Protein AF-A0A5B2YZS9-F1 (afdb_monomer_lite)

Structure (mmCIF, N/CA/C/O backbone):
data_AF-A0A5B2YZS9-F1
#
_entry.id   AF-A0A5B2YZS9-F1
#
loop_
_atom_site.group_PDB
_atom_site.id
_atom_site.type_symbol
_atom_site.label_atom_id
_atom_site.label_alt_id
_atom_site.label_comp_id
_atom_site.label_asym_id
_atom_site.label_entity_id
_atom_site.label_seq_id
_atom_site.pdbx_PDB_ins_code
_atom_site.Cartn_x
_atom_site.Cartn_y
_atom_site.Cartn_z
_atom_site.occupancy
_atom_site.B_iso_or_equiv
_atom_site.auth_seq_id
_atom_site.auth_comp_id
_atom_site.auth_asym_id
_atom_site.auth_atom_id
_atom_site.pdbx_PDB_model_num
ATOM 1 N N . MET A 1 1 ? 26.217 -0.148 -7.594 1.00 53.31 1 MET A N 1
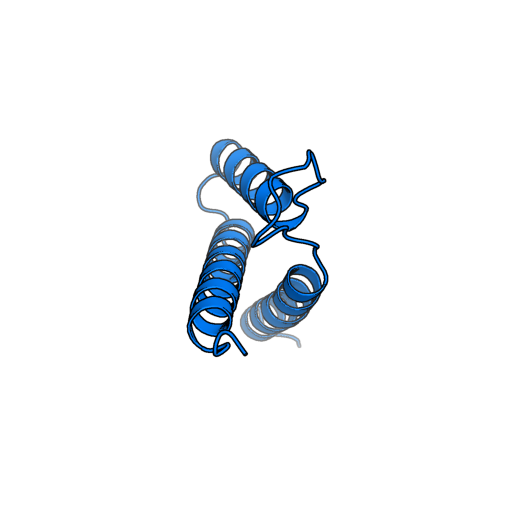ATOM 2 C CA . MET A 1 1 ? 25.031 -0.361 -8.452 1.00 53.31 1 MET A CA 1
ATOM 3 C C . MET A 1 1 ? 23.898 -0.794 -7.540 1.00 53.31 1 MET A C 1
ATOM 5 O O . MET A 1 1 ? 24.132 -1.713 -6.772 1.00 53.31 1 MET A O 1
ATOM 9 N N . ARG A 1 2 ? 22.742 -0.117 -7.543 1.00 63.19 2 ARG A N 1
ATOM 10 C CA . ARG A 1 2 ? 21.540 -0.653 -6.878 1.00 63.19 2 ARG A CA 1
ATOM 11 C C . ARG A 1 2 ? 20.937 -1.717 -7.785 1.00 63.19 2 ARG A C 1
ATOM 13 O O . ARG A 1 2 ? 20.892 -1.505 -8.996 1.00 63.19 2 ARG A O 1
ATOM 20 N N . THR A 1 3 ? 20.553 -2.853 -7.222 1.00 77.19 3 THR A N 1
ATOM 21 C CA . THR A 1 3 ? 19.879 -3.911 -7.974 1.00 77.19 3 THR A CA 1
ATOM 22 C C . THR A 1 3 ? 18.369 -3.655 -7.999 1.00 77.19 3 THR A C 1
ATOM 24 O O . THR A 1 3 ? 17.848 -3.006 -7.091 1.00 77.19 3 THR A O 1
ATOM 27 N N . PRO A 1 4 ? 17.633 -4.185 -8.993 1.00 74.56 4 PRO A N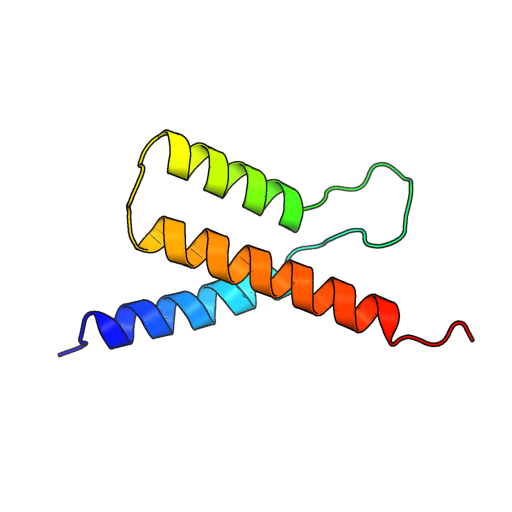 1
ATOM 28 C CA . PRO A 1 4 ? 16.172 -4.080 -9.030 1.00 74.56 4 PRO A CA 1
ATOM 29 C C . PRO A 1 4 ? 15.478 -4.613 -7.763 1.00 74.56 4 PRO A C 1
ATOM 31 O O . PRO A 1 4 ? 14.390 -4.161 -7.418 1.00 74.56 4 PRO A O 1
ATOM 34 N N . VAL A 1 5 ? 16.115 -5.555 -7.054 1.00 80.12 5 VAL A N 1
ATOM 35 C CA . VAL A 1 5 ? 15.629 -6.101 -5.777 1.00 80.12 5 VAL A CA 1
ATOM 36 C C . VAL A 1 5 ? 15.755 -5.070 -4.654 1.00 80.12 5 VAL A C 1
ATOM 38 O O . VAL A 1 5 ? 14.793 -4.866 -3.918 1.00 80.12 5 VAL A O 1
ATOM 41 N N . ASP A 1 6 ? 16.884 -4.355 -4.579 1.00 86.81 6 ASP A N 1
ATOM 42 C CA . ASP A 1 6 ? 17.090 -3.285 -3.588 1.00 86.81 6 ASP A CA 1
ATOM 43 C C . ASP A 1 6 ? 16.083 -2.139 -3.775 1.00 86.81 6 ASP A C 1
ATOM 45 O O . ASP A 1 6 ? 15.656 -1.493 -2.816 1.00 86.81 6 ASP A O 1
ATOM 49 N N . GLU A 1 7 ? 15.699 -1.862 -5.025 1.00 89.06 7 GLU A N 1
ATOM 50 C CA . GLU A 1 7 ? 14.708 -0.835 -5.347 1.00 89.06 7 GLU A CA 1
ATOM 51 C C . GLU A 1 7 ? 13.280 -1.272 -4.996 1.00 89.06 7 GLU A C 1
ATOM 53 O O . GLU A 1 7 ? 12.521 -0.463 -4.455 1.00 89.06 7 GLU A O 1
ATOM 58 N N . GLU A 1 8 ? 12.918 -2.539 -5.238 1.00 92.38 8 GLU A N 1
ATOM 59 C CA . GLU A 1 8 ? 11.630 -3.100 -4.804 1.00 92.38 8 GLU A CA 1
ATOM 60 C C . GLU A 1 8 ? 11.511 -3.084 -3.274 1.00 92.38 8 GLU A C 1
ATOM 62 O O . GLU A 1 8 ? 10.490 -2.644 -2.741 1.00 92.38 8 GLU A O 1
ATOM 67 N N . GLU A 1 9 ? 12.548 -3.513 -2.556 1.00 93.12 9 GLU A N 1
ATOM 68 C CA . GLU A 1 9 ? 12.546 -3.512 -1.093 1.00 93.12 9 GLU A CA 1
ATOM 69 C C . GLU A 1 9 ? 12.430 -2.089 -0.535 1.00 93.12 9 GLU A C 1
ATOM 71 O O . GLU A 1 9 ? 11.574 -1.812 0.312 1.00 93.12 9 GLU A O 1
ATOM 76 N N . ALA A 1 10 ? 13.219 -1.149 -1.064 1.00 93.75 10 ALA A N 1
ATOM 77 C CA . ALA A 1 10 ? 13.126 0.252 -0.672 1.00 93.75 10 ALA A CA 1
ATOM 78 C C . ALA A 1 10 ? 11.731 0.836 -0.946 1.00 93.75 10 ALA A C 1
ATOM 80 O O . ALA A 1 10 ? 11.233 1.634 -0.145 1.00 93.75 10 ALA A O 1
ATOM 81 N N . PHE A 1 11 ? 11.092 0.444 -2.052 1.00 94.44 11 PHE A N 1
ATOM 82 C CA . PHE A 1 11 ? 9.723 0.838 -2.366 1.00 94.44 11 PHE A CA 1
ATOM 83 C C . PHE A 1 11 ? 8.722 0.260 -1.359 1.00 94.44 11 PHE A C 1
ATOM 85 O O . PHE A 1 11 ? 7.934 1.022 -0.800 1.00 94.44 11 PHE A O 1
ATOM 92 N N . ARG A 1 12 ? 8.788 -1.044 -1.057 1.00 96.06 12 ARG A N 1
ATOM 9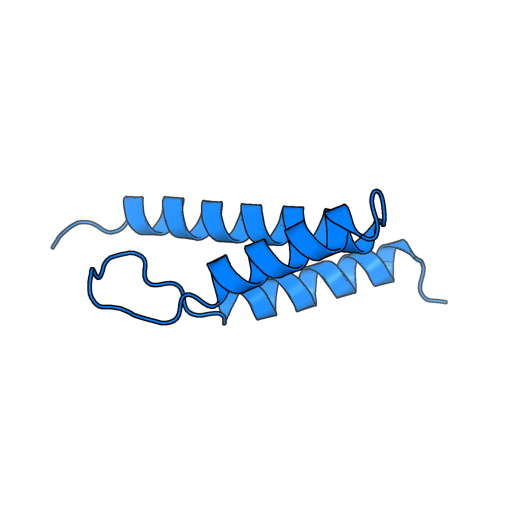3 C CA . ARG A 1 12 ? 7.925 -1.699 -0.054 1.00 96.06 12 ARG A CA 1
ATOM 94 C C . ARG A 1 12 ? 8.031 -1.037 1.315 1.00 96.06 12 ARG A C 1
ATOM 96 O O . ARG A 1 12 ? 7.014 -0.759 1.950 1.00 96.06 12 ARG A O 1
ATOM 103 N N . ILE A 1 13 ? 9.249 -0.733 1.763 1.00 95.38 13 ILE A N 1
ATOM 104 C CA . ILE A 1 13 ? 9.480 -0.080 3.059 1.00 95.38 13 ILE A CA 1
ATOM 105 C C . ILE A 1 13 ? 8.811 1.295 3.092 1.00 95.38 13 ILE A C 1
ATOM 107 O O . ILE A 1 13 ? 8.035 1.570 4.005 1.00 95.38 13 ILE A O 1
ATOM 111 N N . ARG A 1 14 ? 9.062 2.146 2.090 1.00 95.81 14 ARG A N 1
ATOM 112 C CA . ARG A 1 14 ? 8.463 3.490 2.035 1.00 95.81 14 ARG A CA 1
ATOM 113 C C . ARG A 1 14 ? 6.945 3.419 1.955 1.00 95.81 14 ARG A C 1
ATOM 115 O O . ARG A 1 14 ? 6.267 4.063 2.746 1.00 95.81 14 ARG A O 1
ATOM 122 N N . TYR A 1 15 ? 6.425 2.583 1.062 1.00 96.56 15 TYR A N 1
ATOM 123 C CA . TYR A 1 15 ? 4.991 2.488 0.837 1.00 96.56 15 TYR A CA 1
ATOM 124 C C . TYR A 1 15 ? 4.260 1.945 2.069 1.00 96.56 15 TYR A C 1
ATOM 126 O O . TYR A 1 15 ? 3.258 2.511 2.494 1.00 96.56 15 TYR A O 1
ATOM 134 N N . SER A 1 16 ? 4.800 0.921 2.735 1.00 94.69 16 SER A N 1
ATOM 135 C CA . SER A 1 16 ? 4.219 0.421 3.988 1.00 94.69 16 SER A CA 1
ATOM 136 C C . SER A 1 16 ? 4.218 1.474 5.106 1.00 94.69 16 SER A C 1
ATOM 138 O O . SER A 1 16 ? 3.262 1.544 5.877 1.00 94.69 16 SER A O 1
ATOM 140 N N . GLN A 1 17 ? 5.242 2.333 5.188 1.00 94.88 17 GLN A N 1
ATOM 141 C CA . GLN A 1 17 ? 5.251 3.465 6.123 1.00 94.88 17 GLN A CA 1
ATOM 142 C C . GLN A 1 17 ? 4.175 4.500 5.773 1.00 94.88 17 GLN A C 1
ATOM 144 O O . GLN A 1 17 ? 3.474 4.970 6.667 1.00 94.88 17 GLN A O 1
ATOM 149 N N . GLU A 1 18 ? 3.990 4.818 4.490 1.00 94.88 18 GLU A N 1
ATOM 150 C CA . GLU A 1 18 ? 2.914 5.709 4.038 1.00 94.88 18 GLU A CA 1
ATOM 151 C C . GLU A 1 18 ? 1.527 5.156 4.398 1.00 94.88 18 GLU A C 1
ATOM 153 O O . GLU A 1 18 ? 0.688 5.893 4.916 1.00 94.88 18 GLU A O 1
ATOM 158 N N . LEU A 1 19 ? 1.292 3.855 4.194 1.00 93.69 19 LEU A N 1
ATOM 159 C CA . LEU A 1 19 ? 0.019 3.201 4.518 1.00 93.69 19 LEU A CA 1
ATOM 160 C C . LEU A 1 19 ? -0.308 3.251 6.015 1.00 93.69 19 LEU A C 1
ATOM 162 O O . LEU A 1 19 ? -1.460 3.490 6.374 1.00 93.69 19 LEU A O 1
ATOM 166 N N . LYS A 1 20 ? 0.689 3.095 6.895 1.00 90.19 20 LYS A N 1
ATOM 167 C CA . LYS A 1 20 ? 0.501 3.228 8.353 1.00 90.19 20 LYS A CA 1
ATOM 168 C C . LYS A 1 20 ? 0.034 4.624 8.761 1.00 90.19 20 LYS A C 1
ATOM 170 O O . LYS A 1 20 ? -0.745 4.748 9.701 1.00 90.19 20 LYS A O 1
ATOM 175 N N . ASN A 1 21 ? 0.466 5.654 8.037 1.00 88.44 21 ASN A N 1
ATOM 176 C CA . ASN A 1 21 ? 0.103 7.042 8.318 1.00 88.44 21 ASN A CA 1
ATOM 177 C C . ASN A 1 21 ? -1.280 7.431 7.770 1.00 88.44 21 ASN A C 1
ATOM 179 O O . ASN A 1 21 ? -1.834 8.447 8.190 1.00 88.44 21 ASN A O 1
ATOM 183 N N . LYS A 1 22 ? -1.858 6.643 6.852 1.00 88.62 22 LYS A N 1
ATOM 184 C CA . LYS A 1 22 ? -3.200 6.900 6.308 1.00 88.62 22 LYS A CA 1
ATOM 185 C C . LYS A 1 22 ? -4.277 6.643 7.356 1.00 88.62 22 LYS A C 1
ATOM 187 O O . LYS A 1 22 ? -4.315 5.576 7.987 1.00 88.62 22 LYS A O 1
ATOM 192 N N . LYS A 1 23 ? -5.212 7.585 7.485 1.00 82.69 23 LYS A N 1
ATOM 193 C CA . LYS A 1 23 ? -6.372 7.423 8.360 1.00 82.69 23 LYS A CA 1
ATOM 194 C C . LYS A 1 23 ? -7.284 6.321 7.832 1.00 82.69 23 LYS A C 1
ATOM 196 O O . LYS A 1 23 ? -7.586 6.238 6.643 1.00 82.69 23 LYS A O 1
ATOM 201 N N . GLN A 1 24 ? -7.752 5.488 8.749 1.00 73.00 24 GLN A N 1
ATOM 202 C CA . GLN A 1 24 ? -8.850 4.561 8.517 1.00 73.00 24 GLN A CA 1
ATOM 203 C C . GLN A 1 24 ? -9.765 4.665 9.724 1.00 73.00 24 GLN A C 1
ATOM 205 O O . GLN A 1 24 ? -9.316 4.478 10.855 1.00 73.00 24 GLN A O 1
ATOM 210 N N . GLN A 1 25 ? -11.036 4.969 9.495 1.00 68.94 25 GLN A N 1
ATOM 211 C CA . GLN A 1 25 ? -12.037 4.820 10.540 1.00 68.94 25 GLN A CA 1
ATOM 212 C C . GLN A 1 25 ? -12.333 3.328 10.680 1.00 68.94 25 GLN A C 1
ATOM 214 O O . GLN A 1 25 ? -12.882 2.715 9.768 1.00 68.94 25 GLN A O 1
ATOM 219 N N . ILE A 1 26 ? -11.890 2.734 11.788 1.00 63.38 26 ILE A N 1
ATOM 220 C CA . ILE A 1 26 ? -12.110 1.310 12.083 1.00 63.38 26 ILE A CA 1
ATOM 221 C C . ILE A 1 26 ? -13.452 1.118 12.822 1.00 63.38 26 ILE A C 1
ATOM 223 O O . ILE A 1 26 ? -14.038 0.044 12.730 1.00 63.38 26 ILE A O 1
ATOM 227 N N . TYR A 1 27 ? -13.976 2.160 13.493 1.00 55.75 27 TYR A N 1
ATOM 228 C CA . TYR A 1 27 ? -15.070 2.010 14.467 1.00 55.75 27 TYR A CA 1
ATOM 229 C C . TYR A 1 27 ? -16.212 3.042 14.426 1.00 55.75 27 TYR A C 1
ATOM 231 O O . TYR A 1 27 ? -17.193 2.824 15.130 1.00 55.75 27 TYR A O 1
ATOM 239 N N . ASP A 1 28 ? -16.148 4.119 13.631 1.00 49.34 28 ASP A N 1
ATOM 240 C CA . ASP A 1 28 ? -17.151 5.199 13.704 1.00 49.34 28 ASP A CA 1
ATOM 241 C C . ASP A 1 28 ? -18.038 5.314 12.455 1.00 49.34 28 ASP A C 1
ATOM 243 O O . ASP A 1 28 ? -17.554 5.289 11.324 1.00 49.34 28 ASP A O 1
ATOM 247 N N . ASN A 1 29 ? -19.351 5.448 12.683 1.00 53.41 29 ASN A N 1
ATOM 248 C CA . ASN A 1 29 ? -20.412 5.520 11.666 1.00 53.41 29 ASN A CA 1
ATOM 249 C C . ASN A 1 29 ? -20.603 6.928 11.063 1.00 53.41 29 ASN A C 1
ATOM 251 O O . ASN A 1 29 ? -21.477 7.125 10.216 1.00 53.41 29 ASN A O 1
ATOM 255 N N . ASP A 1 30 ? -19.791 7.911 11.452 1.00 51.16 30 ASP A N 1
ATOM 256 C CA . ASP A 1 30 ? -19.940 9.298 11.013 1.00 51.16 30 ASP A CA 1
ATOM 257 C C . ASP A 1 30 ? -18.938 9.667 9.912 1.00 51.16 30 ASP A C 1
ATOM 259 O O . ASP A 1 30 ? -17.814 10.093 10.173 1.00 51.16 30 ASP A O 1
ATOM 263 N N . ARG A 1 31 ? -19.389 9.486 8.659 1.00 56.41 31 ARG A N 1
ATOM 264 C CA . ARG A 1 31 ? -18.997 10.195 7.414 1.00 56.41 31 ARG A CA 1
ATOM 265 C C . ARG A 1 31 ? -17.541 10.698 7.315 1.00 56.41 31 ARG A C 1
ATOM 267 O O . ARG A 1 31 ? -17.307 11.802 6.821 1.00 56.41 31 ARG A O 1
ATOM 274 N N . GLY A 1 32 ? -16.553 9.917 7.742 1.00 57.06 32 GLY A N 1
ATOM 275 C CA . GLY A 1 32 ? -15.149 10.309 7.666 1.00 57.06 32 GLY A CA 1
ATOM 276 C C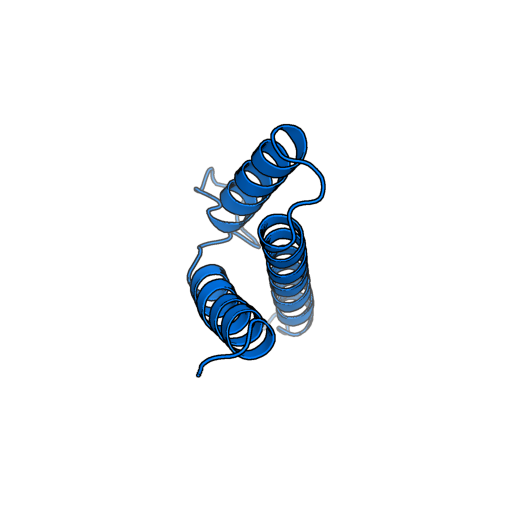 . GLY A 1 32 ? -14.443 9.830 6.407 1.00 57.06 32 GLY A C 1
ATOM 277 O O . GLY A 1 32 ? -14.789 8.817 5.802 1.00 57.06 32 GLY A O 1
ATOM 278 N N . TYR A 1 33 ? -13.406 10.576 6.032 1.00 63.84 33 TYR A N 1
ATOM 279 C CA . TYR A 1 33 ? -12.513 10.265 4.920 1.00 63.84 33 TYR A CA 1
ATOM 280 C C . TYR A 1 33 ? -11.643 9.042 5.276 1.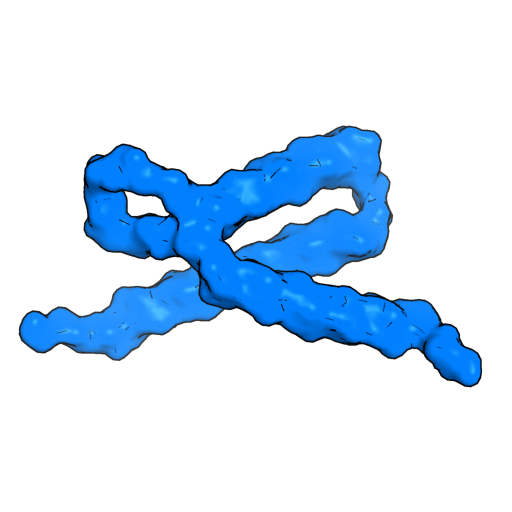00 63.84 33 TYR A C 1
ATOM 282 O O . TYR A 1 33 ? -10.855 9.093 6.224 1.00 63.84 33 TYR A O 1
ATOM 290 N N . ASN A 1 34 ? -11.804 7.932 4.547 1.00 83.94 34 ASN A N 1
ATOM 291 C CA . ASN A 1 34 ? -11.039 6.698 4.749 1.00 83.94 34 ASN A CA 1
ATOM 292 C C . ASN A 1 34 ? -9.896 6.627 3.729 1.00 83.94 34 ASN A C 1
ATOM 294 O O . ASN A 1 34 ? -10.016 6.011 2.671 1.00 83.94 34 ASN A O 1
ATOM 298 N N . GLU A 1 35 ? -8.778 7.272 4.065 1.00 88.88 35 GLU A N 1
ATOM 299 C CA . GLU A 1 35 ? -7.618 7.426 3.180 1.00 88.88 35 GLU A CA 1
ATOM 300 C C . GLU A 1 35 ? -7.014 6.088 2.739 1.00 88.88 35 GLU A C 1
ATOM 302 O O . GLU A 1 35 ? -6.441 6.001 1.649 1.00 88.88 35 GLU A O 1
ATOM 307 N N . LEU A 1 36 ? -7.123 5.049 3.575 1.00 90.25 36 LEU A N 1
ATOM 308 C CA . LEU A 1 36 ? -6.624 3.714 3.252 1.00 90.25 36 LEU A CA 1
ATOM 309 C C . LEU A 1 36 ? -7.535 2.985 2.248 1.00 90.25 36 LEU A C 1
ATOM 311 O O . LEU A 1 36 ? -7.037 2.345 1.320 1.00 90.25 36 LEU A O 1
ATOM 315 N N . ASP A 1 37 ? -8.858 3.107 2.385 1.00 90.31 37 ASP A N 1
ATOM 316 C CA . ASP A 1 37 ? -9.802 2.547 1.406 1.00 90.31 37 ASP A CA 1
ATOM 317 C C . ASP A 1 37 ? -9.741 3.297 0.068 1.00 90.31 37 ASP A C 1
ATOM 319 O O . ASP A 1 37 ? -9.752 2.676 -0.997 1.00 90.31 37 ASP A O 1
ATOM 323 N N . ASP A 1 38 ? -9.582 4.622 0.104 1.00 92.12 38 ASP A N 1
ATOM 324 C CA . ASP A 1 38 ? -9.385 5.426 -1.103 1.00 92.12 38 ASP A CA 1
ATOM 325 C C . ASP A 1 38 ? -8.093 5.054 -1.839 1.00 92.12 38 ASP A C 1
ATOM 327 O O . ASP A 1 38 ? -8.097 4.931 -3.067 1.00 92.12 38 ASP A O 1
ATOM 331 N N . GLU A 1 39 ? -6.998 4.809 -1.113 1.00 94.19 39 GLU A N 1
ATOM 332 C CA . GLU A 1 39 ? -5.754 4.301 -1.702 1.00 94.19 39 GLU A CA 1
ATOM 333 C C . GLU A 1 39 ? -5.984 2.955 -2.402 1.00 94.19 39 GLU A C 1
ATOM 335 O O . GLU A 1 39 ? -5.631 2.792 -3.572 1.00 94.19 39 GLU A O 1
ATOM 340 N N . ARG A 1 40 ? -6.667 2.018 -1.734 1.00 94.25 40 ARG A N 1
ATOM 341 C CA . ARG A 1 40 ? -7.029 0.717 -2.314 1.00 94.25 40 ARG A CA 1
ATOM 342 C C . ARG A 1 40 ? -7.841 0.862 -3.596 1.00 94.25 40 ARG A C 1
ATOM 344 O O . ARG A 1 40 ? -7.574 0.172 -4.581 1.00 94.25 40 ARG A O 1
ATOM 351 N N . ARG A 1 41 ? -8.826 1.764 -3.615 1.00 93.94 41 ARG A N 1
ATOM 352 C CA . ARG A 1 41 ? -9.637 2.039 -4.812 1.00 93.94 41 ARG A CA 1
ATOM 353 C C . ARG A 1 41 ? -8.785 2.590 -5.950 1.00 93.94 41 ARG A C 1
ATOM 355 O O . ARG A 1 41 ? -8.951 2.144 -7.085 1.00 93.94 41 ARG A O 1
ATOM 362 N N . ARG A 1 42 ? -7.867 3.518 -5.663 1.00 94.31 42 ARG A N 1
ATOM 363 C CA . ARG A 1 42 ? -6.957 4.098 -6.665 1.00 94.31 42 ARG A CA 1
ATOM 364 C C . ARG A 1 42 ? -6.034 3.042 -7.267 1.00 94.31 42 ARG A C 1
ATOM 366 O O . ARG A 1 42 ? -5.974 2.948 -8.491 1.00 94.31 42 ARG A O 1
ATOM 373 N N . VAL A 1 43 ? -5.396 2.212 -6.439 1.00 94.12 43 VAL A N 1
ATOM 374 C CA . VAL A 1 43 ? -4.515 1.127 -6.908 1.00 94.12 43 VAL A CA 1
ATOM 375 C C . VAL A 1 43 ? -5.289 0.131 -7.765 1.00 94.12 43 VAL A C 1
ATOM 377 O O . VAL A 1 43 ? -4.868 -0.185 -8.872 1.00 94.12 43 VAL A O 1
ATOM 380 N N . ARG A 1 44 ? -6.492 -0.282 -7.351 1.00 93.25 44 ARG A N 1
ATOM 381 C CA . ARG A 1 44 ? -7.333 -1.179 -8.163 1.00 93.25 44 ARG A CA 1
ATOM 382 C C . ARG A 1 44 ? -7.728 -0.578 -9.508 1.00 93.25 44 ARG A C 1
ATOM 384 O O . ARG A 1 44 ? -7.672 -1.266 -10.524 1.00 93.25 44 ARG A O 1
ATOM 391 N N . GLN A 1 45 ? -8.109 0.699 -9.539 1.00 95.00 45 GLN A N 1
ATOM 392 C CA . GLN A 1 45 ? -8.388 1.394 -10.801 1.00 95.00 45 GLN A CA 1
ATOM 393 C C . GLN A 1 45 ? -7.143 1.466 -11.688 1.00 95.00 45 GLN A C 1
ATOM 395 O O . GLN A 1 45 ? -7.238 1.276 -12.901 1.00 95.00 45 GLN A O 1
ATOM 400 N N . GLN A 1 46 ? -5.972 1.704 -11.100 1.00 93.44 46 GLN A N 1
ATOM 401 C CA . GLN A 1 46 ? -4.713 1.703 -11.829 1.00 93.44 46 GLN A CA 1
ATOM 402 C C . GLN A 1 46 ? -4.374 0.305 -12.367 1.00 93.44 46 GLN A C 1
ATOM 404 O O . GLN A 1 46 ? -4.008 0.196 -13.533 1.00 93.44 46 GLN A O 1
ATOM 409 N N . MET A 1 47 ? -4.591 -0.768 -11.605 1.00 92.25 47 MET A N 1
ATOM 410 C CA . MET A 1 47 ? -4.417 -2.152 -12.067 1.00 92.25 47 MET A CA 1
ATOM 411 C C . MET A 1 47 ? -5.342 -2.512 -13.232 1.00 92.25 47 MET A C 1
ATOM 413 O O . MET A 1 47 ? -4.923 -3.235 -14.131 1.00 92.25 47 MET A O 1
ATOM 417 N N . MET A 1 48 ? -6.570 -1.984 -13.261 1.00 92.69 48 MET A N 1
ATOM 418 C CA . MET A 1 48 ? -7.463 -2.152 -14.415 1.00 92.69 48 MET A CA 1
ATOM 419 C C . MET A 1 48 ? -6.920 -1.454 -15.669 1.00 92.69 48 MET A C 1
ATOM 421 O O . MET A 1 48 ? -7.080 -1.962 -16.775 1.00 92.69 48 MET A O 1
ATOM 425 N N . ARG A 1 49 ? -6.265 -0.296 -15.510 1.00 92.50 49 ARG A N 1
ATOM 426 C CA . ARG A 1 49 ? -5.659 0.461 -16.622 1.00 92.50 49 ARG A CA 1
ATOM 427 C C . ARG A 1 49 ? -4.312 -0.108 -17.068 1.00 92.50 49 ARG A C 1
ATOM 429 O O . ARG A 1 49 ? -3.981 -0.046 -18.247 1.00 92.50 49 ARG A O 1
ATOM 436 N N . THR A 1 50 ? -3.521 -0.622 -16.132 1.00 89.62 50 THR A N 1
ATOM 437 C CA . THR A 1 50 ? -2.174 -1.156 -16.361 1.00 89.62 50 THR A CA 1
ATOM 438 C C . THR A 1 50 ? -2.005 -2.504 -15.661 1.00 89.62 50 THR A C 1
ATOM 440 O O . THR A 1 50 ? -1.316 -2.587 -14.637 1.00 89.62 50 THR A O 1
ATOM 443 N N . PRO A 1 51 ? -2.637 -3.564 -16.187 1.00 87.38 51 PRO A N 1
ATOM 444 C CA . PRO A 1 51 ? -2.585 -4.877 -15.564 1.00 87.38 51 PRO A CA 1
ATOM 445 C C . PRO A 1 51 ? -1.162 -5.445 -15.588 1.00 87.38 51 PRO A C 1
ATOM 447 O O . PRO A 1 51 ? -0.399 -5.230 -16.528 1.00 87.38 51 PRO A O 1
ATOM 450 N N . GLY A 1 52 ? -0.796 -6.175 -14.532 1.00 86.69 52 GLY A N 1
ATOM 451 C CA . GLY A 1 52 ? 0.449 -6.950 -14.473 1.00 86.69 52 GLY A CA 1
ATOM 452 C C . GLY A 1 52 ? 1.731 -6.161 -14.181 1.00 86.69 52 GLY A C 1
ATOM 453 O O . GLY A 1 52 ? 2.807 -6.755 -14.142 1.00 86.69 52 GLY A O 1
ATOM 454 N N . ARG A 1 53 ? 1.667 -4.844 -13.938 1.00 92.44 53 ARG A N 1
ATOM 455 C CA . ARG A 1 53 ? 2.856 -4.079 -13.524 1.00 92.44 53 ARG A CA 1
ATOM 456 C C . ARG A 1 53 ? 3.271 -4.448 -12.102 1.00 92.44 53 ARG A C 1
ATOM 458 O O . ARG A 1 53 ? 2.477 -4.319 -11.174 1.00 92.44 53 ARG A O 1
ATOM 465 N N . ARG A 1 54 ? 4.547 -4.814 -11.922 1.00 91.62 54 ARG A N 1
ATOM 466 C CA . ARG A 1 54 ? 5.106 -5.244 -10.628 1.00 91.62 54 ARG A CA 1
ATOM 467 C C . ARG A 1 54 ? 4.844 -4.242 -9.500 1.00 91.62 54 ARG A C 1
ATOM 469 O O . ARG A 1 54 ? 4.414 -4.651 -8.431 1.00 91.62 54 ARG A O 1
ATOM 476 N N . GLY A 1 55 ? 5.008 -2.944 -9.765 1.00 91.56 55 GLY A N 1
ATOM 477 C CA . GLY A 1 55 ? 4.720 -1.882 -8.793 1.00 91.56 55 GLY A CA 1
ATOM 478 C C . GLY A 1 55 ? 3.275 -1.879 -8.288 1.00 91.56 55 GLY A C 1
ATOM 479 O O . GLY A 1 55 ? 3.048 -1.675 -7.103 1.00 91.56 55 GLY A O 1
ATOM 480 N N . GLU A 1 56 ? 2.300 -2.160 -9.152 1.00 92.69 56 GLU A N 1
ATOM 481 C CA . GLU A 1 56 ? 0.885 -2.194 -8.762 1.00 92.69 56 GLU A CA 1
ATOM 482 C C . GLU A 1 56 ? 0.546 -3.442 -7.945 1.00 92.69 56 GLU A C 1
ATOM 484 O O . GLU A 1 56 ? -0.217 -3.360 -6.987 1.00 92.69 56 GLU A O 1
ATOM 489 N N . ILE A 1 57 ? 1.175 -4.575 -8.273 1.00 94.19 57 ILE A N 1
ATOM 490 C CA . ILE A 1 57 ? 1.067 -5.811 -7.487 1.00 94.19 57 ILE A CA 1
ATOM 491 C C . ILE A 1 57 ? 1.605 -5.577 -6.071 1.00 94.19 57 ILE A C 1
ATOM 493 O O . ILE A 1 57 ? 0.919 -5.877 -5.101 1.00 94.19 57 ILE A O 1
ATOM 497 N N . ILE A 1 58 ? 2.793 -4.972 -5.950 1.00 95.00 58 ILE A N 1
ATOM 498 C CA . ILE A 1 58 ? 3.394 -4.648 -4.650 1.00 95.00 58 ILE A CA 1
ATOM 499 C C . ILE A 1 58 ? 2.479 -3.725 -3.838 1.00 95.00 58 ILE A C 1
ATOM 501 O O . ILE A 1 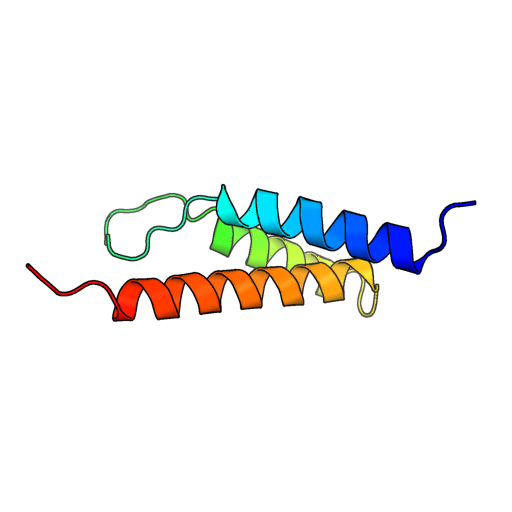58 ? 2.288 -3.946 -2.645 1.00 95.00 58 ILE A O 1
ATOM 505 N N . LYS A 1 59 ? 1.898 -2.695 -4.465 1.00 95.56 59 LYS A N 1
ATOM 506 C CA . LYS A 1 59 ? 0.986 -1.788 -3.762 1.00 95.56 59 LYS A CA 1
ATOM 507 C C . LYS A 1 59 ? -0.240 -2.520 -3.214 1.00 95.56 59 LYS A C 1
ATOM 509 O O . LYS A 1 59 ? -0.574 -2.320 -2.050 1.00 95.56 59 LYS A O 1
ATOM 514 N N . ASP A 1 60 ? -0.893 -3.369 -4.012 1.00 95.38 60 ASP A N 1
ATOM 515 C CA . ASP A 1 60 ? -2.057 -4.140 -3.546 1.00 95.38 60 ASP A CA 1
ATOM 516 C C . ASP A 1 60 ? -1.674 -5.109 -2.410 1.00 95.38 60 ASP A C 1
ATOM 518 O O . ASP A 1 60 ? -2.385 -5.185 -1.406 1.00 95.38 60 ASP A O 1
ATOM 522 N N . GLU A 1 61 ? -0.512 -5.770 -2.500 1.00 95.81 61 GLU A N 1
ATOM 523 C CA . GLU A 1 61 ? 0.038 -6.619 -1.431 1.00 95.81 61 GLU A CA 1
ATOM 524 C C . GLU A 1 61 ? 0.233 -5.849 -0.113 1.00 95.81 61 GLU A C 1
ATOM 526 O O . GLU A 1 61 ? -0.264 -6.281 0.931 1.00 95.81 61 GLU A O 1
ATOM 531 N N . GLU A 1 62 ? 0.921 -4.701 -0.143 1.00 97.19 62 GLU A N 1
ATOM 532 C CA . GLU A 1 62 ? 1.190 -3.911 1.067 1.00 97.19 62 GLU A CA 1
ATOM 533 C C . GLU A 1 62 ? -0.092 -3.296 1.653 1.00 97.19 62 GLU A C 1
ATOM 535 O O . GLU A 1 62 ? -0.247 -3.247 2.875 1.00 97.19 62 GLU A O 1
ATOM 540 N N . ILE A 1 63 ? -1.055 -2.896 0.811 1.00 95.06 63 ILE A N 1
ATOM 541 C CA . ILE A 1 63 ? -2.378 -2.445 1.268 1.00 95.06 63 ILE A CA 1
ATOM 542 C C . ILE A 1 63 ? -3.091 -3.575 2.010 1.00 95.06 63 ILE A C 1
ATOM 544 O O . ILE A 1 63 ? -3.524 -3.381 3.146 1.00 95.06 63 ILE A O 1
ATOM 548 N N . ASN A 1 64 ? -3.200 -4.762 1.406 1.00 94.06 64 ASN A N 1
ATOM 549 C CA . ASN A 1 64 ? -3.875 -5.901 2.034 1.00 94.06 64 ASN A CA 1
ATOM 550 C C . ASN A 1 64 ? -3.201 -6.294 3.359 1.00 94.06 64 ASN A C 1
ATOM 552 O O . ASN A 1 64 ? -3.890 -6.604 4.333 1.00 94.06 64 ASN A O 1
ATOM 556 N N . LYS A 1 65 ? -1.867 -6.217 3.423 1.00 94.81 65 LYS A N 1
ATOM 557 C CA . LYS A 1 65 ? -1.092 -6.443 4.648 1.00 94.81 65 LYS A CA 1
ATOM 558 C C . LYS A 1 65 ? -1.433 -5.435 5.747 1.00 94.81 65 LYS A C 1
ATOM 560 O O . LYS A 1 65 ? -1.601 -5.832 6.898 1.00 94.81 65 LYS A O 1
ATOM 565 N N . GLU A 1 66 ? -1.581 -4.156 5.411 1.00 93.25 66 GLU A N 1
ATOM 566 C CA . GLU A 1 66 ? -1.950 -3.121 6.383 1.00 93.25 66 GLU A CA 1
ATOM 567 C C . GLU A 1 66 ? -3.395 -3.281 6.884 1.00 93.25 66 GLU A C 1
ATOM 569 O O . GLU A 1 66 ? -3.644 -3.164 8.085 1.00 93.25 66 GLU A O 1
ATOM 574 N N . PHE A 1 67 ? -4.341 -3.625 6.001 1.00 89.62 67 PHE A N 1
ATOM 575 C CA . PHE A 1 67 ? -5.709 -3.972 6.409 1.00 89.62 67 PHE A CA 1
ATOM 576 C C . PHE A 1 67 ? -5.723 -5.171 7.370 1.00 89.62 67 PHE A C 1
ATOM 578 O O . PHE A 1 67 ? -6.401 -5.121 8.396 1.00 89.62 67 PHE A O 1
ATOM 585 N N . ALA A 1 68 ? -4.956 -6.225 7.070 1.00 90.12 68 ALA A N 1
ATOM 586 C CA . ALA A 1 68 ? -4.846 -7.400 7.931 1.00 90.12 68 ALA A CA 1
ATOM 587 C C . ALA A 1 68 ? -4.235 -7.057 9.301 1.00 90.12 68 ALA A C 1
ATOM 589 O O . ALA A 1 68 ? -4.772 -7.479 10.324 1.00 90.12 68 ALA A O 1
ATOM 590 N N . ARG A 1 69 ? -3.172 -6.237 9.334 1.00 90.31 69 ARG A N 1
ATOM 591 C CA . ARG A 1 69 ? -2.546 -5.756 10.578 1.00 90.31 69 ARG A CA 1
ATOM 592 C C . ARG A 1 69 ? -3.561 -5.038 11.468 1.00 90.31 69 ARG A C 1
ATOM 594 O O . ARG A 1 69 ? -3.721 -5.403 12.630 1.00 90.31 69 ARG A O 1
ATOM 601 N N . ARG A 1 70 ? -4.291 -4.065 10.918 1.00 86.19 70 ARG A N 1
ATOM 602 C CA . ARG A 1 70 ? -5.290 -3.287 11.671 1.00 86.19 70 ARG A CA 1
ATOM 603 C C . ARG A 1 70 ? -6.471 -4.135 12.130 1.00 86.19 70 ARG A C 1
ATOM 605 O O . ARG A 1 70 ? -6.959 -3.939 13.237 1.00 86.19 70 ARG A O 1
ATOM 612 N N . PHE A 1 71 ? -6.898 -5.102 11.317 1.00 83.69 71 PHE A N 1
ATOM 613 C CA . PHE A 1 71 ? -7.921 -6.065 11.717 1.00 83.69 71 PHE A CA 1
ATOM 614 C C . PHE A 1 71 ? -7.459 -6.917 12.905 1.00 83.69 71 PHE A C 1
ATOM 616 O O . PHE A 1 71 ? -8.206 -7.061 13.868 1.00 83.69 71 PHE A O 1
ATOM 623 N N . SER A 1 72 ? -6.220 -7.426 12.878 1.00 83.19 72 SER A N 1
ATOM 624 C CA . SER A 1 72 ? -5.665 -8.179 14.009 1.00 83.19 72 SER A CA 1
ATOM 625 C C . SER A 1 72 ? -5.501 -7.322 15.267 1.00 83.19 72 SER A C 1
ATOM 627 O O . SER A 1 72 ? -5.877 -7.760 16.348 1.00 83.19 72 SER A O 1
ATOM 629 N N . GLU A 1 73 ? -5.028 -6.080 15.139 1.00 78.81 73 GLU A N 1
ATOM 630 C CA . GLU A 1 73 ? -4.867 -5.166 16.278 1.00 78.81 73 GLU A CA 1
ATOM 631 C C . GLU A 1 73 ? -6.215 -4.807 16.909 1.00 78.81 73 GLU A C 1
ATOM 633 O O . GLU A 1 73 ? -6.365 -4.883 18.129 1.00 78.81 73 GLU A O 1
ATOM 638 N N . GLY A 1 74 ? -7.222 -4.526 16.079 1.00 66.94 74 GLY A N 1
ATOM 639 C CA . GLY A 1 74 ? -8.582 -4.239 16.523 1.00 66.94 74 GLY A CA 1
ATOM 640 C C . GLY A 1 74 ? -9.308 -5.416 17.188 1.00 66.94 74 GLY A C 1
ATOM 641 O O . GLY A 1 74 ? -10.300 -5.199 17.881 1.00 66.94 74 GLY A O 1
ATOM 642 N N . GLN A 1 75 ? -8.829 -6.652 17.005 1.00 57.62 75 GLN A N 1
ATOM 643 C CA . GLN A 1 75 ? -9.314 -7.831 17.735 1.00 57.62 75 GLN A CA 1
ATOM 644 C C . GLN A 1 75 ? -8.592 -8.055 19.073 1.00 57.62 75 GLN A C 1
ATOM 646 O O . GLN A 1 75 ? -9.129 -8.740 19.940 1.00 57.62 75 GLN A O 1
ATOM 651 N N . THR A 1 76 ? -7.392 -7.495 19.251 1.00 54.78 76 THR A N 1
ATOM 652 C CA . THR A 1 76 ? -6.566 -7.694 20.455 1.00 54.78 76 THR A CA 1
ATOM 653 C C . THR A 1 76 ? -6.750 -6.636 21.538 1.00 54.78 76 THR A C 1
ATOM 655 O O . THR A 1 76 ? -6.273 -6.846 22.649 1.00 54.78 76 THR A O 1
ATOM 658 N N . SER A 1 77 ? -7.435 -5.523 21.261 1.00 46.53 77 SER A N 1
ATOM 659 C CA . SER A 1 77 ? -7.796 -4.542 22.291 1.00 46.53 77 SER A CA 1
ATOM 660 C C . SER A 1 77 ? -8.927 -5.102 23.167 1.00 46.53 77 SER A C 1
ATOM 662 O O . SER A 1 77 ? -10.042 -5.273 22.661 1.00 46.53 77 SER A O 1
ATOM 664 N N . PRO A 1 78 ? -8.697 -5.401 24.462 1.00 47.50 78 PRO A N 1
ATOM 665 C CA . PRO A 1 78 ? -9.788 -5.695 25.379 1.00 47.50 78 PRO A CA 1
ATOM 666 C C . PRO A 1 78 ? -10.702 -4.471 25.429 1.00 47.50 78 PRO A C 1
ATOM 668 O O . PRO A 1 78 ? -10.228 -3.336 25.469 1.00 47.50 78 PRO A O 1
ATOM 671 N N . LYS A 1 79 ? -12.014 -4.697 25.410 1.00 54.69 79 LYS A N 1
ATOM 672 C CA . LYS A 1 79 ? -12.964 -3.672 25.837 1.00 54.69 79 LYS A CA 1
ATOM 673 C C . LYS A 1 79 ? -12.760 -3.506 27.345 1.00 54.69 79 LYS A C 1
ATOM 675 O O . LYS A 1 79 ? -13.214 -4.371 28.091 1.00 54.69 79 LYS A O 1
ATOM 680 N N . GLU A 1 80 ? -12.001 -2.493 27.754 1.00 47.44 80 GLU A N 1
ATOM 681 C CA . GLU A 1 80 ? -12.017 -1.998 29.138 1.00 47.44 80 GLU A CA 1
ATOM 682 C C . GLU A 1 80 ? -13.317 -1.236 29.415 1.00 47.44 80 GLU A C 1
ATOM 684 O O . GLU A 1 80 ? -13.784 -0.506 28.506 1.00 47.44 80 GLU A O 1
#

Sequence (80 aa):
MRTPVDEEEAFRIRYSQELKNKKQQIYDNDRGYNELDDERRRVRQQMMRTPGRRGEIIKDEEINKEFARRFSEGQTSPKE

Foldseek 3Di:
DQDPVNVLVVLLVVLLVVLVPFDADPDDPPDDDRRLVVQLVVLVVVCVVPPPDPSSVSNNVSSVVSVVVVVVVVVPDDPD

Radius of gyration: 14.97 Å; chains: 1; bounding box: 45×18×46 Å

Secondary structure (DSSP, 8-state):
---HHHHHHHHHHHHHHHHHHS---SS--S----HHHHHHHHHHHHHHHSTT-HHHHHHHHHHHHHHHHHHHHHHHS---

pLDDT: mean 82.97, std 15.52, range [46.53, 97.19]